Protein AF-A0A5B0PY54-F1 (afdb_monomer_lite)

Organism: NCBI:txid56615

pLDDT: mean 77.66, std 17.36, range [40.0, 95.75]

Structure (mmCIF, N/CA/C/O backbone):
data_AF-A0A5B0PY54-F1
#
_entry.id   AF-A0A5B0PY54-F1
#
loop_
_atom_site.group_PDB
_atom_site.id
_atom_site.type_symbol
_atom_site.label_atom_id
_atom_site.label_alt_id
_atom_site.label_comp_id
_atom_site.label_asym_id
_atom_site.label_entity_id
_atom_site.label_seq_id
_atom_site.pdbx_PDB_ins_code
_atom_site.Cartn_x
_atom_site.Cartn_y
_atom_site.Cartn_z
_atom_site.occupancy
_atom_site.B_iso_or_equiv
_atom_site.auth_seq_id
_atom_site.auth_comp_id
_atom_site.auth_asym_id
_atom_site.auth_atom_id
_atom_site.pdbx_PDB_model_num
ATOM 1 N N . MET A 1 1 ? 23.841 11.022 -42.228 1.00 57.84 1 MET A N 1
ATOM 2 C CA . MET A 1 1 ? 22.827 10.409 -41.359 1.00 57.84 1 MET A CA 1
ATOM 3 C C . MET A 1 1 ? 21.655 9.999 -42.232 1.00 57.84 1 MET A C 1
ATOM 5 O O . MET A 1 1 ? 21.113 10.859 -42.921 1.00 57.84 1 MET A O 1
ATOM 9 N N . SER A 1 2 ? 21.352 8.706 -42.329 1.00 82.06 2 SER A N 1
ATOM 10 C CA . SER A 1 2 ? 20.240 8.196 -43.148 1.00 82.06 2 SER A CA 1
ATOM 11 C C . SER A 1 2 ? 18.885 8.412 -42.449 1.00 82.06 2 SER A C 1
ATOM 13 O O . SER A 1 2 ? 18.832 8.525 -41.227 1.00 82.06 2 SER A O 1
ATOM 15 N N . ARG A 1 3 ? 17.763 8.452 -43.192 1.00 77.25 3 ARG A N 1
ATOM 16 C CA . ARG A 1 3 ? 16.411 8.541 -42.581 1.00 77.25 3 ARG A CA 1
ATOM 17 C C . ARG A 1 3 ? 16.156 7.410 -41.575 1.00 77.25 3 ARG A C 1
ATOM 19 O O . ARG A 1 3 ? 15.509 7.634 -40.561 1.00 77.25 3 ARG A O 1
ATOM 26 N N . LYS A 1 4 ? 16.711 6.220 -41.836 1.00 80.62 4 LYS A N 1
ATOM 27 C CA . LYS A 1 4 ? 16.635 5.059 -40.938 1.00 80.62 4 LYS A CA 1
ATOM 28 C C . LYS A 1 4 ? 17.406 5.287 -39.635 1.00 80.62 4 LYS A C 1
ATOM 30 O O . LYS A 1 4 ? 16.894 4.961 -38.574 1.00 80.62 4 LYS A O 1
ATOM 35 N N . GLU A 1 5 ? 18.592 5.896 -39.699 1.00 77.19 5 GLU A N 1
ATOM 36 C CA . GLU A 1 5 ? 19.358 6.282 -38.501 1.00 77.19 5 GLU A CA 1
ATOM 37 C C . GLU A 1 5 ? 18.627 7.341 -37.666 1.00 77.19 5 GLU A C 1
ATOM 39 O O . GLU A 1 5 ? 18.615 7.246 -36.442 1.00 77.19 5 GLU A O 1
ATOM 44 N N . PHE A 1 6 ? 17.988 8.324 -38.310 1.00 83.12 6 PHE A N 1
ATOM 45 C CA . PHE A 1 6 ? 17.215 9.354 -37.608 1.00 83.12 6 PHE A CA 1
ATOM 46 C C . PHE A 1 6 ? 15.961 8.782 -36.931 1.00 83.12 6 PHE A C 1
ATOM 48 O O . PHE A 1 6 ? 15.711 9.067 -35.763 1.00 83.12 6 PHE A O 1
ATOM 55 N N . SER A 1 7 ? 15.211 7.924 -37.631 1.00 86.56 7 SER A N 1
ATOM 56 C CA . SER A 1 7 ? 14.042 7.240 -37.065 1.00 86.56 7 SER A CA 1
ATOM 57 C C . SER A 1 7 ? 14.420 6.349 -35.881 1.00 86.56 7 SER A C 1
ATOM 59 O O . SER A 1 7 ? 13.775 6.427 -34.842 1.00 86.56 7 SER A O 1
ATOM 61 N N . ALA A 1 8 ? 15.492 5.559 -35.999 1.00 86.31 8 ALA A N 1
ATOM 62 C CA . ALA A 1 8 ? 15.957 4.705 -34.908 1.00 86.31 8 ALA A CA 1
ATOM 63 C C . ALA A 1 8 ? 16.377 5.523 -33.676 1.00 86.31 8 ALA A C 1
ATOM 65 O O . ALA A 1 8 ? 16.082 5.138 -32.546 1.00 86.31 8 ALA A O 1
ATOM 66 N N . TYR A 1 9 ? 17.034 6.667 -33.888 1.00 86.50 9 TYR A N 1
ATOM 67 C CA . TYR A 1 9 ? 17.398 7.577 -32.805 1.00 86.50 9 TYR A CA 1
ATOM 68 C C . TYR A 1 9 ? 16.168 8.137 -32.074 1.00 86.50 9 TYR A C 1
ATOM 70 O O . TYR A 1 9 ? 16.136 8.112 -30.844 1.00 86.50 9 TYR A O 1
ATOM 78 N N . LEU A 1 10 ? 15.144 8.585 -32.811 1.00 88.75 10 LEU A N 1
ATOM 79 C CA . LEU A 1 10 ? 13.895 9.076 -32.218 1.00 88.75 10 LEU A CA 1
ATOM 80 C C . LEU A 1 10 ? 13.194 7.995 -31.392 1.00 88.75 10 LEU A C 1
ATOM 82 O O . LEU A 1 10 ? 12.825 8.258 -30.251 1.00 88.75 10 LEU A O 1
ATOM 86 N N . THR A 1 11 ? 13.075 6.771 -31.913 1.00 89.12 11 THR A N 1
ATOM 87 C CA . THR A 1 11 ? 12.473 5.653 -31.169 1.00 89.12 11 THR A CA 1
ATOM 88 C C . THR A 1 11 ? 13.216 5.386 -29.862 1.00 89.12 11 THR A C 1
ATOM 90 O O . THR A 1 11 ? 12.591 5.265 -28.814 1.00 89.12 11 THR A O 1
ATOM 93 N N . VAL A 1 12 ? 14.553 5.347 -29.892 1.00 88.31 12 VAL A N 1
ATOM 94 C CA . VAL A 1 12 ? 15.359 5.143 -28.677 1.00 88.31 12 VAL A CA 1
ATOM 95 C C . VAL A 1 12 ? 15.151 6.278 -27.671 1.00 88.31 12 VAL A C 1
ATOM 97 O O . VAL A 1 12 ? 15.027 5.999 -26.478 1.00 88.31 12 VAL A O 1
ATOM 100 N N . SER A 1 13 ? 15.083 7.530 -28.133 1.00 82.94 13 SER A N 1
ATOM 101 C CA . SER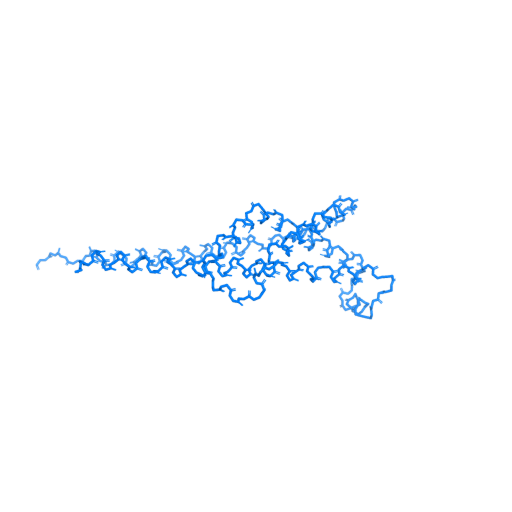 A 1 13 ? 14.817 8.689 -27.271 1.00 82.94 13 SER A CA 1
ATOM 102 C C . SER A 1 13 ? 13.441 8.594 -26.610 1.00 82.94 13 SER A C 1
ATOM 104 O O . SER A 1 13 ? 13.341 8.724 -25.391 1.00 82.94 13 SER A O 1
ATOM 106 N N . HIS A 1 14 ? 12.399 8.276 -27.382 1.00 86.31 14 HIS A N 1
ATOM 107 C CA . HIS A 1 14 ? 11.049 8.092 -26.850 1.00 86.31 14 HIS A CA 1
ATOM 108 C C . HIS A 1 14 ? 10.986 6.953 -25.833 1.00 86.31 14 HIS A C 1
ATOM 110 O O . HIS A 1 14 ? 10.455 7.142 -24.745 1.00 86.31 14 HIS A O 1
ATOM 116 N N . CYS A 1 15 ? 11.603 5.801 -26.115 1.00 87.19 15 CYS A N 1
ATOM 117 C CA . CYS A 1 15 ? 11.652 4.707 -25.145 1.00 87.19 15 CYS A CA 1
ATOM 118 C C . CYS A 1 15 ? 12.339 5.128 -23.837 1.00 87.19 15 CYS A C 1
ATOM 120 O O . CYS A 1 15 ? 11.882 4.756 -22.759 1.00 87.19 15 CYS A O 1
ATOM 122 N N . GLN A 1 16 ? 13.430 5.899 -23.905 1.00 86.12 16 GLN A N 1
ATOM 123 C CA . GLN A 1 16 ? 14.117 6.401 -22.709 1.00 86.12 16 GLN A CA 1
ATOM 124 C C . GLN A 1 16 ? 13.223 7.315 -21.867 1.00 86.12 16 GLN A C 1
ATOM 126 O O . GLN A 1 16 ? 13.204 7.179 -20.642 1.00 86.12 16 GLN A O 1
ATOM 131 N N . GLU A 1 17 ? 12.460 8.200 -22.505 1.00 87.00 17 GLU A N 1
ATOM 132 C CA . GLU A 1 17 ? 11.469 9.049 -21.838 1.00 87.00 17 GLU A CA 1
ATOM 133 C C . GLU A 1 17 ? 10.340 8.223 -21.216 1.00 87.00 17 GLU A C 1
ATOM 135 O O . GLU A 1 17 ? 10.014 8.421 -20.044 1.00 87.00 17 GLU A O 1
ATOM 140 N N . SER A 1 18 ? 9.812 7.229 -21.933 1.00 87.25 18 SER A N 1
ATOM 141 C CA . SER A 1 18 ? 8.799 6.316 -21.394 1.00 87.25 18 SER A CA 1
ATOM 142 C C . SER A 1 18 ? 9.312 5.557 -20.166 1.00 87.25 18 SER A C 1
ATOM 144 O O . SER A 1 18 ? 8.615 5.484 -19.157 1.00 87.25 18 SER A O 1
ATOM 146 N N . TYR A 1 19 ? 10.555 5.059 -20.181 1.00 89.12 19 TYR A N 1
ATOM 147 C CA . TYR A 1 19 ? 11.140 4.406 -19.003 1.00 89.12 19 TYR A CA 1
ATOM 148 C C . TYR A 1 19 ? 11.266 5.353 -17.806 1.00 89.12 19 TYR A C 1
ATOM 150 O O . TYR A 1 19 ? 11.062 4.926 -16.669 1.00 89.12 19 TYR A O 1
ATOM 158 N N . LEU A 1 20 ? 11.585 6.631 -18.043 1.00 89.44 20 LEU A N 1
ATOM 159 C CA . LEU A 1 20 ? 11.633 7.646 -16.989 1.00 89.44 20 LEU A CA 1
ATOM 160 C C . LEU A 1 20 ? 10.257 7.856 -16.347 1.00 89.44 20 LEU A C 1
ATOM 162 O O . LEU A 1 20 ? 10.173 7.952 -15.121 1.00 89.44 20 LEU A O 1
ATOM 166 N N . VAL A 1 21 ? 9.196 7.914 -17.156 1.00 90.00 21 VAL A N 1
ATOM 167 C CA . VAL A 1 21 ? 7.812 8.054 -16.675 1.00 90.00 21 VAL A CA 1
ATOM 168 C C . VAL A 1 21 ? 7.406 6.831 -15.856 1.00 90.00 21 VAL A C 1
ATOM 170 O O . VAL A 1 21 ? 7.083 6.978 -14.678 1.00 90.00 21 VAL A O 1
ATOM 173 N N . VAL A 1 22 ? 7.562 5.627 -16.411 1.00 91.31 22 VAL A N 1
ATOM 174 C CA . VAL A 1 22 ? 7.218 4.368 -15.726 1.00 91.31 22 VAL A CA 1
ATOM 175 C C . VAL A 1 22 ? 7.981 4.221 -14.407 1.00 91.31 22 VAL A C 1
ATOM 177 O O . VAL A 1 22 ? 7.410 3.846 -13.384 1.00 91.31 22 VAL A O 1
ATOM 180 N N . ALA A 1 23 ? 9.274 4.560 -14.381 1.00 90.94 23 ALA A N 1
ATOM 181 C CA . ALA A 1 23 ? 10.074 4.512 -13.160 1.00 90.94 23 ALA A CA 1
ATOM 182 C C . ALA A 1 23 ? 9.557 5.469 -12.069 1.00 90.94 23 ALA A C 1
ATOM 184 O O . ALA A 1 23 ? 9.598 5.122 -10.883 1.00 90.94 23 ALA A O 1
ATOM 185 N N . ARG A 1 24 ? 9.081 6.661 -12.451 1.00 89.25 24 ARG A N 1
ATOM 186 C CA . ARG A 1 24 ? 8.497 7.639 -11.519 1.00 89.25 24 ARG A CA 1
ATOM 187 C C . ARG A 1 24 ? 7.147 7.174 -10.997 1.00 89.25 24 ARG A C 1
ATOM 189 O O . ARG A 1 24 ? 6.934 7.224 -9.790 1.00 89.25 24 ARG A O 1
ATOM 196 N N . GLU A 1 25 ? 6.273 6.692 -11.872 1.00 92.06 25 GLU A N 1
ATOM 197 C CA . GLU A 1 25 ? 4.937 6.218 -11.501 1.00 92.06 25 GLU A CA 1
ATOM 198 C C . GLU A 1 25 ? 5.000 4.996 -10.588 1.00 92.06 25 GLU A C 1
ATOM 200 O O . GLU A 1 25 ? 4.372 4.989 -9.531 1.00 92.06 25 GLU A O 1
ATOM 205 N N . ALA A 1 26 ? 5.855 4.021 -10.910 1.00 91.88 26 ALA A N 1
ATOM 206 C CA . ALA A 1 26 ? 6.106 2.858 -10.063 1.00 91.88 26 ALA A CA 1
ATOM 207 C C . ALA A 1 26 ? 6.511 3.257 -8.635 1.00 91.88 26 ALA A C 1
ATOM 209 O O . ALA A 1 26 ? 6.029 2.704 -7.644 1.00 91.88 26 ALA A O 1
ATOM 210 N N . ARG A 1 27 ? 7.394 4.252 -8.509 1.00 91.50 27 ARG A N 1
ATOM 211 C CA . ARG A 1 27 ? 7.791 4.776 -7.200 1.00 91.50 27 ARG A CA 1
ATOM 212 C C . ARG A 1 27 ? 6.661 5.554 -6.544 1.00 91.50 27 ARG A C 1
ATOM 214 O O . ARG A 1 27 ? 6.417 5.367 -5.358 1.00 91.50 27 ARG A O 1
ATOM 221 N N . GLN A 1 28 ? 5.926 6.371 -7.283 1.00 91.75 28 GLN A N 1
ATOM 222 C CA . GLN A 1 28 ? 4.789 7.091 -6.723 1.00 91.75 28 GLN A CA 1
ATOM 223 C C . GLN A 1 28 ? 3.718 6.136 -6.174 1.00 91.75 28 GLN A C 1
ATOM 225 O O . GLN A 1 28 ? 3.198 6.383 -5.087 1.00 91.75 28 GLN A O 1
ATOM 230 N N . ALA A 1 29 ? 3.462 5.012 -6.848 1.00 93.19 29 ALA A N 1
ATOM 231 C CA . ALA A 1 29 ? 2.558 3.965 -6.377 1.00 93.19 29 ALA A CA 1
ATOM 232 C C . ALA A 1 29 ? 3.030 3.347 -5.048 1.00 93.19 29 ALA A C 1
ATOM 234 O O . ALA A 1 29 ? 2.246 3.193 -4.111 1.00 93.19 29 ALA A O 1
ATOM 235 N N . ILE A 1 30 ? 4.328 3.065 -4.909 1.00 93.50 30 ILE A N 1
ATOM 236 C CA . ILE A 1 30 ? 4.882 2.548 -3.648 1.00 93.50 30 ILE A CA 1
ATOM 237 C C . ILE A 1 30 ? 4.865 3.630 -2.549 1.00 93.50 30 ILE A C 1
ATOM 239 O O . ILE A 1 30 ? 4.533 3.325 -1.403 1.00 93.50 30 ILE A O 1
ATOM 243 N N . LYS A 1 31 ? 5.154 4.902 -2.869 1.00 92.75 31 LYS A N 1
ATOM 244 C CA . LYS A 1 31 ? 5.025 6.026 -1.915 1.00 92.75 31 LYS A CA 1
ATOM 245 C C . LYS A 1 31 ? 3.581 6.156 -1.425 1.00 92.75 31 LYS A C 1
ATOM 247 O O . LYS A 1 31 ? 3.349 6.325 -0.227 1.00 92.75 31 LYS A O 1
ATOM 252 N N . TRP A 1 32 ? 2.616 6.033 -2.336 1.00 94.06 32 TRP A N 1
ATOM 253 C CA . TRP A 1 32 ? 1.195 6.003 -2.007 1.00 94.06 32 TRP A CA 1
ATOM 254 C C . TRP A 1 32 ? 0.867 4.843 -1.064 1.00 94.06 32 TRP A C 1
ATOM 256 O O . TRP A 1 32 ? 0.252 5.080 -0.027 1.00 94.06 32 TRP A O 1
ATOM 266 N N . ALA A 1 33 ? 1.343 3.629 -1.350 1.00 94.62 33 ALA A N 1
ATOM 267 C CA . ALA A 1 33 ? 1.094 2.463 -0.504 1.00 94.62 33 ALA A CA 1
ATOM 268 C C . ALA A 1 33 ? 1.659 2.640 0.919 1.00 94.62 33 ALA A C 1
ATOM 270 O O . ALA A 1 33 ? 0.962 2.370 1.895 1.00 94.62 33 ALA A O 1
ATOM 271 N N . ILE A 1 34 ? 2.876 3.183 1.052 1.00 94.00 34 ILE A N 1
ATOM 272 C CA . ILE A 1 34 ? 3.484 3.514 2.355 1.00 94.00 34 ILE A CA 1
ATOM 273 C C . ILE A 1 34 ? 2.636 4.548 3.114 1.00 94.00 34 ILE A C 1
ATOM 275 O O . ILE A 1 34 ? 2.374 4.401 4.309 1.00 94.00 34 ILE A O 1
ATOM 279 N N . SER A 1 35 ? 2.176 5.598 2.431 1.00 94.06 35 SER A N 1
ATOM 280 C CA . SER A 1 35 ? 1.298 6.608 3.037 1.00 94.06 35 SER A CA 1
ATOM 281 C C . SER A 1 35 ? -0.039 6.006 3.480 1.00 94.06 35 SER A C 1
ATOM 283 O O . SER A 1 35 ? -0.543 6.307 4.567 1.00 94.06 35 SER A O 1
ATOM 285 N N . GLN A 1 36 ? -0.601 5.130 2.652 1.00 94.12 36 GLN A N 1
ATOM 286 C CA . GLN A 1 36 ? -1.875 4.474 2.896 1.00 94.12 36 GLN A CA 1
ATOM 287 C C . GLN A 1 36 ? -1.803 3.523 4.094 1.00 94.12 36 GLN A C 1
ATOM 289 O O . GLN A 1 36 ? -2.711 3.533 4.925 1.00 94.12 36 GLN A O 1
ATOM 294 N N . GLU A 1 37 ? -0.708 2.781 4.252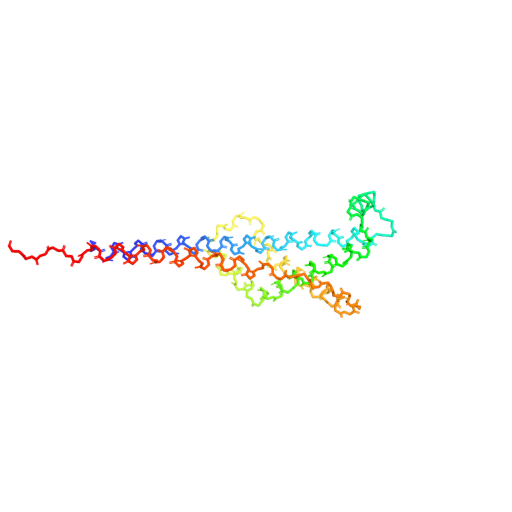 1.00 94.19 37 GLU A N 1
ATOM 295 C CA . GLU A 1 37 ? -0.452 1.962 5.439 1.00 94.19 37 GLU A CA 1
ATOM 296 C C . GLU A 1 37 ? -0.448 2.807 6.719 1.00 94.19 37 GLU A C 1
ATOM 298 O O . GLU A 1 37 ? -1.188 2.506 7.659 1.00 94.19 37 GLU A O 1
ATOM 303 N N . SER A 1 38 ? 0.250 3.946 6.719 1.00 93.00 38 SER A N 1
ATOM 304 C CA . SER A 1 38 ? 0.267 4.845 7.879 1.00 93.00 38 SER A CA 1
ATOM 305 C C . SER A 1 38 ? -1.133 5.356 8.245 1.00 93.00 38 SER A C 1
ATOM 307 O O . SER A 1 38 ? -1.461 5.525 9.425 1.00 93.00 38 SER A O 1
ATOM 309 N N . ARG A 1 39 ? -1.988 5.608 7.246 1.00 93.19 39 ARG A N 1
ATOM 310 C CA . ARG A 1 39 ? -3.389 6.005 7.467 1.00 93.19 39 ARG A CA 1
ATOM 311 C C . ARG A 1 39 ? -4.212 4.857 8.045 1.00 93.19 39 ARG A C 1
ATOM 313 O O . ARG A 1 39 ? -4.994 5.094 8.962 1.00 93.19 39 ARG A O 1
ATOM 320 N N . MET A 1 40 ? -4.013 3.638 7.552 1.00 91.88 40 MET A N 1
ATOM 321 C CA . MET A 1 40 ? -4.685 2.432 8.045 1.00 91.88 40 MET A CA 1
ATOM 322 C C . MET A 1 40 ? -4.340 2.130 9.505 1.00 91.88 40 MET A C 1
ATOM 324 O O . MET A 1 40 ? -5.231 1.773 10.274 1.00 91.88 40 MET A O 1
ATOM 328 N N . VAL A 1 41 ? -3.082 2.325 9.908 1.00 90.69 41 VAL A N 1
ATOM 329 C CA . VAL A 1 41 ? -2.659 2.188 11.312 1.00 90.69 41 VAL A CA 1
ATOM 330 C C . VAL A 1 41 ? -3.361 3.218 12.194 1.00 90.69 41 VAL A C 1
ATOM 332 O O . VAL A 1 41 ? -3.959 2.861 13.203 1.00 90.69 41 VAL A O 1
ATOM 335 N N . LYS A 1 42 ? -3.393 4.490 11.777 1.00 90.31 42 LYS A N 1
ATOM 336 C CA . LYS A 1 42 ? -4.092 5.548 12.531 1.00 90.31 42 LYS A CA 1
ATOM 337 C C . LYS A 1 42 ? -5.592 5.287 12.665 1.00 90.31 42 LYS A C 1
ATOM 339 O O . LYS A 1 42 ? -6.174 5.615 13.697 1.00 90.31 42 LYS A O 1
ATOM 344 N N . LEU A 1 43 ? -6.220 4.740 11.623 1.00 88.75 43 LEU A N 1
ATOM 345 C CA . LEU A 1 43 ? -7.627 4.342 11.667 1.00 88.75 43 LEU A CA 1
ATOM 346 C C . LEU A 1 43 ? -7.844 3.203 12.662 1.00 88.75 43 LEU A C 1
ATOM 348 O O . LEU A 1 43 ? -8.761 3.292 13.469 1.00 88.75 43 LEU A O 1
ATOM 352 N N . LEU A 1 44 ? -6.977 2.189 12.671 1.00 88.38 44 LEU A N 1
ATOM 353 C CA . LEU A 1 44 ? -7.053 1.112 13.658 1.00 88.38 44 LEU A CA 1
ATOM 354 C C . LEU A 1 44 ? -6.923 1.633 15.089 1.00 88.38 44 LEU A C 1
ATOM 356 O O . LEU A 1 44 ? -7.715 1.261 15.950 1.00 88.38 44 LEU A O 1
ATOM 360 N N . ASP A 1 45 ? -5.964 2.528 15.325 1.00 88.56 45 ASP A N 1
ATOM 361 C CA . ASP A 1 45 ? -5.746 3.137 16.639 1.00 88.56 45 ASP A CA 1
ATOM 362 C C . ASP A 1 45 ? -6.971 3.932 17.111 1.00 88.56 45 ASP A C 1
ATOM 364 O O . ASP A 1 45 ? -7.256 3.978 18.306 1.00 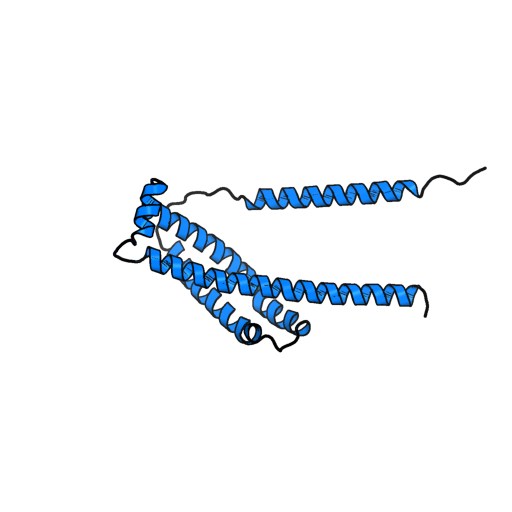88.56 45 ASP A O 1
ATOM 368 N N . LEU A 1 46 ? -7.704 4.574 16.193 1.00 85.25 46 LEU A N 1
ATOM 369 C CA . LEU A 1 46 ? -8.989 5.210 16.501 1.00 85.25 46 LEU A CA 1
ATOM 370 C C . LEU A 1 46 ? -10.037 4.155 16.870 1.00 85.25 46 LEU A C 1
ATOM 372 O O . LEU A 1 46 ? -10.674 4.277 17.917 1.00 85.25 46 LEU A O 1
ATOM 376 N N . LEU A 1 47 ? -10.144 3.095 16.065 1.00 83.56 47 LEU A N 1
ATOM 377 C CA . LEU A 1 47 ? -11.137 2.041 16.255 1.00 83.56 47 LEU A CA 1
ATOM 378 C C . LEU A 1 47 ? -10.962 1.264 17.574 1.00 83.56 47 LEU A C 1
ATOM 380 O O . LEU A 1 47 ? -11.943 0.892 18.219 1.00 83.56 47 LEU A O 1
ATOM 384 N N . GLN A 1 48 ? -9.720 1.069 18.016 1.00 84.31 48 GLN A N 1
ATOM 385 C CA . GLN A 1 48 ? -9.384 0.299 19.219 1.00 84.31 48 GLN A CA 1
ATOM 386 C C . GLN A 1 48 ? -9.451 1.094 20.533 1.00 84.31 48 GLN A C 1
ATOM 388 O O . GLN A 1 48 ? -9.195 0.530 21.600 1.00 84.31 48 GLN A O 1
ATOM 393 N N . ARG A 1 49 ? -9.777 2.392 20.507 1.00 82.00 49 ARG A N 1
ATOM 394 C CA . ARG A 1 49 ? -9.917 3.181 21.741 1.00 82.00 49 ARG A CA 1
ATOM 395 C C . ARG A 1 49 ? -11.095 2.690 22.584 1.00 82.00 49 ARG A C 1
ATOM 397 O O . ARG A 1 49 ? -12.198 2.521 22.080 1.00 82.00 49 ARG A O 1
ATOM 404 N N . GLU A 1 50 ? -10.870 2.550 23.895 1.00 71.69 50 GLU A N 1
ATOM 405 C CA . GLU A 1 50 ? -11.915 2.173 24.865 1.00 71.69 50 GLU A CA 1
ATOM 406 C C . GLU A 1 50 ? -13.067 3.185 24.922 1.00 71.69 50 GLU A C 1
ATOM 408 O O . GLU A 1 50 ? -14.211 2.808 25.161 1.00 71.69 50 GLU A O 1
ATOM 413 N N . ASN A 1 51 ? -12.768 4.468 24.693 1.00 75.81 51 ASN A N 1
ATOM 414 C CA . ASN A 1 51 ? -13.765 5.528 24.643 1.00 75.81 51 ASN A CA 1
ATOM 415 C C . ASN A 1 51 ? -13.903 6.022 23.201 1.00 75.81 51 ASN A C 1
ATOM 417 O O . ASN A 1 51 ? -12.920 6.557 22.671 1.00 75.81 51 ASN A O 1
ATOM 421 N N . PRO A 1 52 ? -15.087 5.875 22.575 1.00 68.81 52 PRO A N 1
ATOM 422 C CA . PRO A 1 52 ? -15.310 6.401 21.244 1.00 68.81 52 PRO A CA 1
ATOM 423 C C . PRO A 1 52 ? -15.141 7.917 21.266 1.00 68.81 52 PRO A C 1
ATOM 425 O O . PRO A 1 52 ? -15.595 8.611 22.178 1.00 68.81 52 PRO A O 1
ATOM 428 N N . THR A 1 53 ? -14.459 8.428 20.253 1.00 74.00 53 THR A N 1
ATOM 429 C CA . THR A 1 53 ? -14.337 9.872 20.052 1.00 74.00 53 THR A CA 1
ATOM 430 C C . THR A 1 53 ? -15.694 10.476 19.690 1.00 74.00 53 THR A C 1
ATOM 432 O O . THR A 1 53 ? -16.561 9.799 19.126 1.00 74.00 53 THR A O 1
ATOM 435 N N . ASP A 1 54 ? -15.869 11.773 19.959 1.00 77.31 54 ASP A N 1
ATOM 436 C CA . ASP A 1 54 ? -17.066 12.519 19.539 1.00 77.31 54 ASP A CA 1
ATOM 437 C C . ASP A 1 54 ? -17.326 12.338 18.034 1.00 77.31 54 ASP A C 1
ATOM 439 O O . ASP A 1 54 ? -18.464 12.150 17.617 1.00 77.31 54 ASP A O 1
ATOM 443 N N . PHE A 1 55 ? -16.252 12.268 17.238 1.00 78.50 55 PHE A N 1
ATOM 444 C CA . PHE A 1 55 ? -16.302 12.005 15.802 1.00 78.50 55 PHE A CA 1
ATOM 445 C C . PHE A 1 55 ? -16.914 10.640 15.448 1.00 78.50 55 PHE A C 1
ATOM 447 O O . PHE A 1 55 ? -17.758 10.561 14.561 1.00 78.50 55 PHE A O 1
ATOM 454 N N . GLU A 1 56 ? -16.517 9.557 16.122 1.00 75.50 56 GLU A N 1
ATOM 455 C CA . GLU A 1 56 ? -17.052 8.212 15.852 1.00 75.50 56 GLU A CA 1
ATOM 456 C C . GLU A 1 56 ? -18.525 8.108 16.238 1.00 75.50 56 GLU A C 1
ATOM 458 O O . GLU A 1 56 ? -19.314 7.487 15.523 1.00 75.50 56 GLU A O 1
ATOM 463 N N . SER A 1 57 ? -18.898 8.755 17.342 1.00 79.88 57 SER A N 1
ATOM 464 C CA . SER A 1 57 ? -20.284 8.826 17.804 1.00 79.88 57 SER A CA 1
ATOM 465 C C . SER A 1 57 ? -21.149 9.639 16.837 1.00 79.88 57 SER A C 1
ATOM 467 O O . SER A 1 57 ? -22.245 9.207 16.478 1.00 79.88 57 SER A O 1
ATOM 469 N N . GLU A 1 58 ? -20.642 10.778 16.358 1.00 83.31 58 GLU A N 1
ATOM 470 C CA . GLU A 1 58 ? -21.301 11.617 15.354 1.00 83.31 58 GLU A CA 1
ATOM 471 C C . GLU A 1 58 ? -21.439 10.891 14.010 1.00 83.31 58 GLU A C 1
ATOM 473 O O . GLU A 1 58 ? -22.503 10.937 13.393 1.00 83.31 58 GLU A O 1
ATOM 478 N N . LEU A 1 59 ? -20.407 10.163 13.574 1.00 83.94 59 LEU A N 1
ATOM 479 C CA . LEU A 1 59 ? -20.431 9.383 12.337 1.00 83.94 59 LEU A CA 1
ATOM 480 C C . LEU A 1 59 ? -21.462 8.248 12.407 1.00 83.94 59 LEU A C 1
ATOM 482 O O . LEU A 1 59 ? -22.279 8.108 11.493 1.00 83.94 59 LEU A O 1
ATOM 486 N N . CYS A 1 60 ? -21.468 7.488 13.508 1.00 85.81 60 CYS A N 1
ATOM 487 C CA . CYS A 1 60 ? -22.465 6.446 13.762 1.00 85.81 60 CYS A CA 1
ATOM 488 C C . CYS A 1 60 ? -23.886 7.024 13.771 1.00 85.81 60 CYS A C 1
ATOM 490 O O . CYS A 1 60 ? -24.781 6.473 13.132 1.00 85.81 60 CYS A O 1
ATOM 492 N N . ALA A 1 61 ? -24.092 8.162 14.443 1.00 85.81 61 ALA A N 1
ATOM 493 C CA . ALA A 1 61 ? -25.390 8.830 14.502 1.00 85.81 61 ALA A CA 1
ATOM 494 C C . ALA A 1 61 ? -25.842 9.343 13.125 1.00 85.81 61 ALA A C 1
ATOM 496 O O . ALA A 1 61 ? -26.994 9.151 12.738 1.00 85.81 61 ALA A O 1
ATOM 497 N N . LYS A 1 62 ? -24.929 9.947 12.357 1.00 90.56 62 LYS A N 1
ATOM 498 C CA . LYS A 1 62 ? -25.199 10.495 11.023 1.00 90.56 62 LYS A CA 1
ATOM 499 C C . LYS A 1 62 ? -25.585 9.414 10.016 1.00 90.56 62 LYS A C 1
ATOM 501 O O . LYS A 1 62 ? -26.489 9.629 9.213 1.00 90.56 62 LYS A O 1
ATOM 506 N N . HIS A 1 63 ? -24.907 8.270 10.053 1.00 87.44 63 HIS A N 1
ATOM 507 C CA . HIS A 1 63 ? -25.128 7.169 9.111 1.00 87.44 63 HIS A CA 1
ATOM 508 C C . HIS A 1 63 ? -26.022 6.054 9.669 1.00 87.44 63 HIS A C 1
ATOM 510 O O . HIS A 1 63 ? -26.249 5.061 8.983 1.00 87.44 63 HIS A O 1
ATOM 516 N N . SER A 1 64 ? -26.561 6.223 10.883 1.00 88.06 64 SER A N 1
ATOM 517 C CA . SER A 1 64 ? -27.391 5.224 11.572 1.00 88.06 64 SER A CA 1
ATOM 518 C C . SER A 1 64 ? -26.737 3.835 11.629 1.00 88.06 64 SER A C 1
ATOM 520 O O . SER A 1 64 ? -27.409 2.816 11.476 1.00 88.06 64 SER A O 1
ATOM 522 N N . CYS A 1 65 ? -25.419 3.788 11.830 1.00 85.19 65 CYS A N 1
ATOM 523 C CA . CYS A 1 65 ? -24.646 2.550 11.874 1.00 85.19 65 CYS A CA 1
ATOM 524 C C . CYS A 1 65 ? -24.070 2.297 13.271 1.00 85.19 65 CYS A C 1
ATOM 526 O O . CYS A 1 65 ? -23.941 3.205 14.091 1.00 85.19 65 CYS A O 1
ATOM 528 N N . SER A 1 66 ? -23.761 1.034 13.567 1.00 86.31 66 SER A N 1
ATOM 529 C CA . SER A 1 66 ? -23.129 0.651 14.829 1.00 86.31 66 SER A CA 1
ATOM 530 C C . SER A 1 66 ? -21.606 0.665 14.705 1.00 86.31 66 SER A C 1
ATOM 532 O O . SER A 1 66 ? -21.054 0.583 13.608 1.00 86.31 66 SER A O 1
ATOM 534 N N . ARG A 1 67 ? -20.909 0.677 15.847 1.00 83.50 67 ARG A N 1
ATOM 535 C CA . ARG A 1 67 ? -19.449 0.514 15.886 1.00 83.50 67 ARG A CA 1
ATOM 536 C C . ARG A 1 67 ? -18.984 -0.758 15.169 1.00 83.50 67 ARG A C 1
ATOM 538 O O . ARG A 1 67 ? -18.039 -0.696 14.398 1.00 83.50 67 ARG A O 1
ATOM 545 N N . LEU A 1 68 ? -19.722 -1.857 15.320 1.00 85.00 68 LEU A N 1
ATOM 546 C CA . LEU A 1 68 ? -19.430 -3.122 14.637 1.00 85.00 68 LEU A CA 1
ATOM 547 C C . LEU A 1 68 ? -19.437 -2.988 13.105 1.00 85.00 68 LEU A C 1
ATOM 549 O O . LEU A 1 68 ? -18.688 -3.681 12.424 1.00 85.00 68 LEU A O 1
ATOM 553 N N . VAL A 1 69 ? -20.265 -2.093 12.548 1.00 86.62 69 VAL A N 1
ATOM 554 C CA . VAL A 1 69 ? -20.259 -1.806 11.105 1.00 86.62 69 VAL A CA 1
ATOM 555 C C . VAL A 1 69 ? -18.973 -1.081 10.707 1.00 86.62 69 VAL A C 1
ATOM 557 O O . VAL A 1 69 ? -18.394 -1.413 9.678 1.00 86.62 69 VAL A O 1
ATOM 560 N N . LEU A 1 70 ? -18.495 -0.131 11.517 1.00 86.25 70 LEU A N 1
ATOM 561 C CA . LEU A 1 70 ? -17.218 0.549 11.266 1.00 86.25 70 LEU A CA 1
ATOM 562 C C . LEU A 1 70 ? -16.033 -0.421 11.338 1.00 86.25 70 LEU A C 1
ATOM 564 O O . LEU A 1 70 ? -15.162 -0.364 10.471 1.00 86.25 70 LEU A O 1
ATOM 568 N N . ASP A 1 71 ? -16.038 -1.328 12.316 1.00 86.56 71 ASP A N 1
ATOM 569 C CA . ASP A 1 71 ? -15.014 -2.369 12.450 1.00 86.56 71 ASP A CA 1
ATOM 570 C C . ASP A 1 71 ? -15.025 -3.295 11.220 1.00 86.56 71 ASP A C 1
ATOM 572 O O . ASP A 1 71 ? -13.988 -3.526 10.608 1.00 86.56 71 ASP A O 1
ATOM 576 N N . SER A 1 72 ? -16.207 -3.722 10.758 1.00 88.31 72 SER A N 1
ATOM 577 C CA . SER A 1 72 ? -16.344 -4.546 9.547 1.00 88.31 72 SER A CA 1
ATOM 578 C C . SER A 1 72 ? -15.873 -3.831 8.270 1.00 88.31 72 SER A C 1
ATOM 580 O O . SER A 1 72 ? -15.196 -4.435 7.434 1.00 88.31 72 SER A O 1
ATOM 582 N N . ILE A 1 73 ? -16.186 -2.538 8.114 1.00 89.44 73 ILE A N 1
ATOM 583 C CA . ILE A 1 73 ? -15.695 -1.725 6.989 1.00 89.44 73 ILE A CA 1
ATOM 584 C C . ILE A 1 73 ? -14.168 -1.653 7.018 1.00 89.44 73 ILE A C 1
ATOM 586 O O . ILE A 1 73 ? -13.523 -1.829 5.980 1.00 89.44 73 ILE A O 1
ATOM 590 N N . TYR A 1 74 ? -13.590 -1.416 8.196 1.00 91.00 74 TYR A N 1
ATOM 591 C CA . TYR A 1 74 ? -12.145 -1.397 8.363 1.00 91.00 74 TYR A CA 1
ATOM 592 C C . TYR A 1 74 ? -11.520 -2.749 8.024 1.00 91.00 74 TYR A C 1
ATOM 594 O O . TYR A 1 74 ? -10.571 -2.787 7.245 1.00 91.00 74 TYR A O 1
ATOM 602 N N . ASP A 1 75 ? -12.069 -3.849 8.537 1.00 91.00 75 ASP A N 1
ATOM 603 C CA . ASP A 1 75 ? -11.562 -5.198 8.282 1.00 91.00 75 ASP A CA 1
ATOM 604 C C . ASP A 1 75 ? -11.566 -5.521 6.786 1.00 91.00 75 ASP A C 1
ATOM 606 O O . ASP A 1 75 ? -10.595 -6.067 6.258 1.00 91.00 75 ASP A O 1
ATOM 610 N N . ASN A 1 76 ? -12.632 -5.147 6.076 1.00 90.88 76 ASN A N 1
ATOM 611 C CA . ASN A 1 76 ? -12.718 -5.309 4.626 1.00 90.88 76 ASN A CA 1
ATOM 612 C C . ASN A 1 76 ? -11.676 -4.454 3.895 1.00 90.88 76 ASN A C 1
ATOM 614 O O . ASN A 1 76 ? -10.972 -4.958 3.014 1.00 90.88 76 ASN A O 1
ATOM 618 N N . LEU A 1 77 ? -11.525 -3.185 4.279 1.00 92.25 77 LEU A N 1
ATOM 619 C CA . LEU A 1 77 ? -10.519 -2.296 3.702 1.00 92.25 77 LEU A CA 1
ATOM 620 C C . LEU A 1 77 ? -9.096 -2.818 3.953 1.00 92.25 77 LEU A C 1
ATOM 622 O O . LEU A 1 77 ? -8.263 -2.822 3.044 1.00 92.25 77 LEU A O 1
ATOM 626 N N . ALA A 1 78 ? -8.825 -3.300 5.163 1.00 92.44 78 ALA A N 1
ATOM 627 C CA . ALA A 1 78 ? -7.555 -3.888 5.554 1.00 92.44 78 ALA A CA 1
ATOM 628 C C . ALA A 1 78 ? -7.262 -5.167 4.768 1.00 92.44 78 ALA A C 1
ATOM 630 O O . ALA A 1 78 ? -6.162 -5.307 4.233 1.00 92.44 78 ALA A O 1
ATOM 631 N N . LYS A 1 79 ? -8.249 -6.058 4.610 1.00 91.81 79 LYS A N 1
ATOM 632 C CA . LYS A 1 79 ? -8.125 -7.268 3.782 1.00 91.81 79 LYS A CA 1
ATOM 633 C C . LYS A 1 79 ? -7.788 -6.925 2.329 1.00 91.81 79 LYS A C 1
ATOM 635 O O . LYS A 1 79 ? -6.859 -7.523 1.784 1.00 91.81 79 LYS A O 1
ATOM 640 N N . LYS A 1 80 ? -8.493 -5.962 1.718 1.00 91.69 80 LYS A N 1
ATOM 641 C CA . LYS A 1 80 ? -8.229 -5.517 0.335 1.00 91.69 80 LYS A CA 1
ATOM 642 C C . LYS A 1 80 ? -6.797 -4.994 0.181 1.00 91.69 80 LYS A C 1
ATOM 644 O O . LYS A 1 80 ? -6.045 -5.516 -0.637 1.00 91.69 80 LYS A O 1
ATOM 649 N N . ASN A 1 81 ? -6.380 -4.055 1.034 1.00 92.81 81 ASN A N 1
ATOM 650 C CA . ASN A 1 81 ? -5.019 -3.505 0.991 1.00 92.81 81 ASN A CA 1
ATOM 651 C C . ASN A 1 81 ? -3.951 -4.581 1.230 1.00 92.81 81 ASN A C 1
ATOM 653 O O . ASN A 1 81 ? -2.952 -4.624 0.516 1.00 92.81 81 ASN A O 1
ATOM 657 N N . CYS A 1 82 ? -4.173 -5.495 2.181 1.00 92.12 82 CYS A N 1
ATOM 658 C CA . CYS A 1 82 ? -3.227 -6.573 2.449 1.00 92.12 82 CYS A CA 1
ATOM 659 C C . CYS A 1 82 ? -3.019 -7.475 1.227 1.00 92.12 82 CYS A C 1
ATOM 661 O O . CYS A 1 82 ? -1.882 -7.829 0.918 1.00 92.12 82 CYS A O 1
ATOM 663 N N . ARG A 1 83 ? -4.090 -7.828 0.506 1.00 91.31 83 ARG A N 1
ATOM 664 C CA . ARG A 1 83 ? -3.988 -8.622 -0.729 1.00 91.31 83 ARG A CA 1
ATOM 665 C C . ARG A 1 83 ? -3.151 -7.908 -1.787 1.00 91.31 83 ARG A C 1
ATOM 667 O O . ARG A 1 83 ? -2.214 -8.510 -2.308 1.00 91.31 83 ARG A O 1
ATOM 674 N N . VAL A 1 84 ? -3.446 -6.633 -2.044 1.00 91.62 84 VAL A N 1
ATOM 675 C CA . VAL A 1 84 ? -2.722 -5.817 -3.031 1.00 91.62 84 VAL A CA 1
ATOM 676 C C . VAL A 1 84 ? -1.238 -5.723 -2.674 1.00 91.62 84 VAL A C 1
ATOM 678 O O . VAL A 1 84 ? -0.379 -6.055 -3.491 1.00 91.62 84 VAL A O 1
ATOM 681 N N . TRP A 1 85 ? -0.906 -5.346 -1.437 1.00 94.06 85 TRP A N 1
ATOM 682 C CA . TRP A 1 85 ? 0.492 -5.169 -1.035 1.00 94.06 85 TRP A CA 1
ATOM 683 C C . TRP A 1 85 ? 1.271 -6.486 -1.010 1.00 94.06 85 TRP A C 1
ATOM 685 O O . TRP A 1 85 ? 2.433 -6.514 -1.417 1.00 94.06 85 TRP A O 1
ATOM 695 N N . MET A 1 86 ? 0.646 -7.597 -0.603 1.00 91.06 86 MET A N 1
ATOM 696 C CA . MET A 1 86 ? 1.275 -8.919 -0.696 1.00 91.06 86 MET A CA 1
ATOM 697 C C . MET A 1 86 ? 1.530 -9.343 -2.147 1.00 91.06 86 MET A C 1
ATOM 699 O O . MET A 1 86 ? 2.590 -9.910 -2.416 1.00 91.06 86 MET A O 1
ATOM 703 N N . ALA A 1 87 ? 0.611 -9.050 -3.075 1.00 90.94 87 ALA A N 1
ATOM 704 C CA . ALA A 1 87 ? 0.805 -9.330 -4.498 1.00 90.94 87 ALA A CA 1
ATOM 705 C C . ALA A 1 87 ? 1.998 -8.539 -5.061 1.00 90.94 87 ALA A C 1
ATOM 707 O O . ALA A 1 87 ? 2.898 -9.116 -5.680 1.00 90.94 87 ALA A O 1
ATOM 708 N N . TRP A 1 88 ? 2.063 -7.240 -4.759 1.00 92.25 88 TRP A N 1
ATOM 709 C CA . TRP A 1 88 ? 3.150 -6.355 -5.193 1.00 92.25 88 TRP A CA 1
ATOM 710 C C . TRP A 1 88 ? 4.513 -6.744 -4.608 1.00 92.25 88 TRP A C 1
ATOM 712 O O . TRP A 1 88 ? 5.549 -6.593 -5.262 1.00 92.25 88 TRP A O 1
ATOM 722 N N . ASN A 1 89 ? 4.533 -7.299 -3.393 1.00 93.44 89 ASN A N 1
ATOM 723 C CA . ASN A 1 89 ? 5.769 -7.631 -2.690 1.00 93.44 89 ASN A CA 1
ATOM 724 C C . ASN A 1 89 ? 6.691 -8.600 -3.451 1.00 93.44 89 ASN A C 1
ATOM 726 O O . ASN A 1 89 ? 7.901 -8.582 -3.235 1.00 93.44 89 ASN A O 1
ATOM 730 N N . SER A 1 90 ? 6.143 -9.429 -4.343 1.00 88.06 90 SER A N 1
ATOM 731 C CA . SER A 1 90 ? 6.918 -10.360 -5.176 1.00 88.06 90 SER A CA 1
ATOM 732 C C . SER A 1 90 ? 7.996 -9.666 -6.022 1.00 88.06 90 SER A C 1
ATOM 734 O O . SER A 1 90 ? 9.082 -10.219 -6.186 1.00 88.06 90 SER A O 1
ATOM 736 N N . HIS A 1 91 ? 7.733 -8.438 -6.486 1.00 89.31 91 HIS A N 1
ATOM 737 C CA . HIS A 1 91 ? 8.605 -7.711 -7.416 1.00 89.31 91 HIS A CA 1
ATOM 738 C C . HIS A 1 91 ? 8.968 -6.287 -6.967 1.00 89.31 91 HIS A C 1
ATOM 740 O O . HIS A 1 91 ? 9.828 -5.654 -7.583 1.00 89.31 91 HIS A O 1
ATOM 746 N N . CYS A 1 92 ? 8.387 -5.770 -5.878 1.00 92.25 92 CYS A N 1
ATOM 747 C CA . CYS A 1 92 ? 8.615 -4.389 -5.428 1.00 92.25 92 CYS A CA 1
ATOM 748 C C . CYS A 1 92 ? 10.097 -4.029 -5.226 1.00 92.25 92 CYS A C 1
ATOM 750 O O . CYS A 1 92 ? 10.523 -2.954 -5.644 1.00 92.25 92 CYS A O 1
ATOM 752 N N . HIS A 1 93 ? 10.920 -4.910 -4.648 1.00 91.50 93 HIS A N 1
ATOM 753 C CA . HIS A 1 93 ? 12.352 -4.619 -4.479 1.00 91.50 93 HIS A CA 1
ATOM 754 C C . HIS A 1 93 ? 13.108 -4.550 -5.809 1.00 91.50 93 HIS A C 1
ATOM 756 O O . HIS A 1 93 ? 14.002 -3.718 -5.976 1.00 91.50 93 HIS A O 1
ATOM 762 N N . GLU A 1 94 ? 12.768 -5.419 -6.760 1.00 92.56 94 GLU A N 1
ATOM 763 C CA . GLU A 1 94 ? 13.366 -5.406 -8.097 1.00 92.56 94 GLU A CA 1
ATOM 764 C C . GLU A 1 94 ? 12.977 -4.125 -8.833 1.00 92.56 94 GLU A C 1
ATOM 766 O O . GLU A 1 94 ? 13.848 -3.436 -9.369 1.00 92.56 94 GLU A O 1
ATOM 771 N N . LEU A 1 95 ? 11.697 -3.751 -8.754 1.00 92.00 95 LEU A N 1
ATOM 772 C CA . LEU A 1 95 ? 11.147 -2.525 -9.323 1.00 92.00 95 LEU A CA 1
ATOM 773 C C . LEU A 1 95 ? 11.812 -1.271 -8.737 1.00 92.00 95 LEU A C 1
ATOM 775 O O . LEU A 1 95 ? 12.228 -0.381 -9.486 1.00 92.00 95 LEU A O 1
ATOM 779 N N . LEU A 1 96 ? 11.992 -1.205 -7.413 1.00 90.94 96 LEU A N 1
ATOM 780 C CA . LEU A 1 96 ? 12.688 -0.100 -6.745 1.00 90.94 96 LEU A CA 1
ATOM 781 C C . LEU A 1 96 ? 14.153 -0.003 -7.189 1.00 90.94 96 LEU A C 1
ATOM 783 O O . LEU A 1 96 ? 14.632 1.086 -7.516 1.00 90.94 96 LEU A O 1
ATOM 787 N N . ARG A 1 97 ? 14.875 -1.122 -7.274 1.00 90.38 97 ARG A N 1
ATOM 788 C CA . ARG A 1 97 ? 16.279 -1.119 -7.722 1.00 90.38 97 ARG A CA 1
ATOM 789 C C . ARG A 1 97 ? 16.420 -0.753 -9.195 1.00 90.38 97 ARG A C 1
ATOM 791 O O . ARG A 1 97 ? 17.334 -0.007 -9.549 1.00 90.38 97 ARG A O 1
ATOM 798 N N . TRP A 1 98 ? 15.530 -1.263 -10.044 1.00 91.75 98 TRP A N 1
ATOM 799 C CA . TRP A 1 98 ? 15.509 -0.971 -11.475 1.00 91.75 98 TRP A CA 1
ATOM 800 C C . TRP A 1 98 ? 15.230 0.513 -11.738 1.00 91.75 98 TRP A C 1
ATOM 802 O O . TRP A 1 98 ? 16.037 1.181 -12.389 1.00 91.75 98 TRP A O 1
ATOM 812 N N . SER A 1 99 ? 14.158 1.048 -11.150 1.00 91.12 99 SER A N 1
ATOM 813 C CA . SER A 1 99 ? 13.717 2.440 -11.334 1.00 91.12 99 SER A CA 1
ATOM 814 C C . SER A 1 99 ? 14.745 3.467 -10.848 1.00 91.12 99 SER A C 1
ATOM 816 O O . SER A 1 99 ? 14.808 4.577 -11.371 1.00 91.12 99 SER A O 1
ATOM 818 N N . LYS A 1 100 ? 15.619 3.095 -9.901 1.00 88.00 100 LYS A N 1
ATOM 819 C CA . LYS A 1 100 ? 16.672 3.973 -9.362 1.00 88.00 100 LYS A CA 1
ATOM 820 C C . LYS A 1 100 ? 17.616 4.520 -10.440 1.00 88.00 100 LYS A C 1
ATOM 822 O O . LYS A 1 100 ? 18.170 5.600 -10.276 1.00 88.00 100 LYS A O 1
ATOM 827 N N . LYS A 1 101 ? 17.810 3.778 -11.536 1.00 87.00 101 LYS A N 1
ATOM 828 C CA . LYS A 1 101 ? 18.698 4.156 -12.652 1.00 87.00 101 LYS A CA 1
ATOM 829 C C . LYS A 1 101 ? 18.177 5.349 -13.457 1.00 87.00 101 LYS A C 1
ATOM 831 O O . LYS A 1 101 ? 18.949 5.971 -14.176 1.00 87.00 101 LYS A O 1
ATOM 836 N N . TYR A 1 102 ? 16.885 5.639 -13.332 1.00 84.19 102 TYR A N 1
ATOM 837 C CA . TYR A 1 102 ? 16.171 6.663 -14.086 1.00 84.19 102 TYR A CA 1
ATOM 838 C C . TYR A 1 102 ? 15.905 7.923 -13.248 1.00 84.19 102 TYR A C 1
ATOM 840 O O . TYR A 1 102 ? 15.324 8.887 -13.734 1.00 84.19 102 TYR A O 1
ATOM 848 N N . LEU A 1 103 ? 16.328 7.949 -11.981 1.00 75.56 103 LEU A N 1
ATOM 849 C CA . LEU A 1 103 ? 16.102 9.081 -11.090 1.00 75.56 103 LEU A CA 1
ATOM 850 C C . LEU A 1 103 ? 17.396 9.802 -10.728 1.00 75.56 103 LEU A C 1
ATOM 852 O O . LEU A 1 103 ? 18.437 9.188 -10.491 1.00 75.56 103 LEU A O 1
ATOM 856 N N . ASN A 1 104 ? 17.295 11.123 -10.601 1.00 69.44 104 ASN A N 1
ATOM 857 C CA . ASN A 1 104 ? 18.339 11.931 -9.988 1.00 69.44 104 ASN A CA 1
ATOM 858 C C . ASN A 1 104 ? 18.322 11.651 -8.477 1.00 69.44 104 ASN A C 1
ATOM 860 O O . ASN A 1 104 ? 17.331 11.930 -7.809 1.00 69.44 104 ASN A O 1
ATOM 864 N N . MET A 1 105 ? 19.407 11.083 -7.940 1.00 58.72 105 MET A N 1
ATOM 865 C CA . MET A 1 105 ? 19.527 10.592 -6.551 1.00 58.72 105 MET A CA 1
ATOM 866 C C . MET A 1 105 ? 19.462 11.673 -5.446 1.00 58.72 105 MET A C 1
ATOM 868 O O . MET A 1 105 ? 19.883 11.426 -4.315 1.00 58.72 105 MET A O 1
ATOM 872 N N . GLU A 1 106 ? 18.970 12.872 -5.747 1.00 58.94 106 GLU A N 1
ATOM 873 C CA . GLU A 1 106 ? 18.908 13.986 -4.800 1.00 58.94 106 GLU A CA 1
ATOM 874 C C . GLU A 1 106 ? 17.627 14.005 -3.955 1.00 58.94 106 GLU A C 1
ATOM 876 O O . GLU A 1 106 ? 17.607 14.713 -2.951 1.00 58.94 106 GLU A O 1
ATOM 881 N N . ASP A 1 107 ? 16.605 13.200 -4.280 1.00 65.56 107 ASP A N 1
ATOM 882 C CA . ASP A 1 107 ? 15.384 13.102 -3.469 1.00 65.56 107 ASP A CA 1
ATOM 883 C C . ASP A 1 107 ? 15.664 12.364 -2.136 1.00 65.56 107 ASP A C 1
ATOM 885 O O . ASP A 1 107 ? 15.998 11.170 -2.137 1.00 65.56 107 ASP A O 1
ATOM 889 N N . PRO A 1 108 ? 15.565 13.041 -0.973 1.00 62.53 108 PRO A N 1
ATOM 890 C CA . PRO A 1 108 ? 15.745 12.415 0.332 1.00 62.53 108 PRO A CA 1
ATOM 891 C C . PRO A 1 108 ? 14.728 11.304 0.620 1.00 62.53 108 PRO A C 1
ATOM 893 O O . PRO A 1 108 ? 15.101 10.350 1.308 1.00 62.53 108 PRO A O 1
ATOM 896 N N . ASP A 1 109 ? 13.504 11.392 0.081 1.00 64.19 109 ASP A N 1
ATOM 897 C CA . ASP A 1 109 ? 12.434 10.408 0.321 1.00 64.19 109 ASP A CA 1
ATOM 898 C C . ASP A 1 109 ? 12.749 9.043 -0.306 1.00 64.19 109 ASP A C 1
ATOM 900 O O . ASP A 1 109 ? 12.340 7.997 0.200 1.00 64.19 109 ASP A O 1
ATOM 904 N N . ASP A 1 110 ? 13.551 9.020 -1.370 1.00 66.88 110 ASP A N 1
ATOM 905 C CA . ASP A 1 110 ? 13.855 7.797 -2.113 1.00 66.88 110 ASP A CA 1
ATOM 906 C C . ASP A 1 110 ? 14.927 6.920 -1.448 1.00 66.88 110 ASP A C 1
ATOM 908 O O . ASP A 1 110 ? 15.104 5.757 -1.831 1.00 66.88 110 ASP A O 1
ATOM 912 N N . ARG A 1 111 ? 15.655 7.442 -0.449 1.00 67.69 111 ARG A N 1
ATOM 913 C CA . ARG A 1 111 ? 16.757 6.710 0.202 1.00 67.69 111 ARG A CA 1
ATOM 914 C C . ARG A 1 111 ? 16.291 5.572 1.105 1.00 67.69 111 ARG A C 1
ATOM 916 O O . ARG A 1 111 ? 17.006 4.579 1.210 1.00 67.69 111 ARG A O 1
ATOM 923 N N . ASN A 1 112 ? 15.108 5.692 1.704 1.00 82.81 112 ASN A N 1
ATOM 924 C CA . ASN A 1 112 ? 14.622 4.745 2.717 1.00 82.81 112 ASN A CA 1
ATOM 925 C C . ASN A 1 112 ? 13.427 3.908 2.248 1.00 82.81 112 ASN A C 1
ATOM 927 O O . ASN A 1 112 ? 12.858 3.144 3.019 1.00 82.81 112 ASN A O 1
ATOM 931 N N . MET A 1 113 ? 13.067 4.014 0.973 1.00 88.69 113 MET A N 1
ATOM 932 C CA . MET A 1 113 ? 11.834 3.453 0.439 1.00 88.69 113 MET A CA 1
ATOM 933 C C . MET A 1 113 ? 11.770 1.919 0.494 1.00 88.69 113 MET A C 1
ATOM 935 O O . MET A 1 113 ? 10.712 1.372 0.784 1.00 88.69 113 MET A O 1
ATOM 939 N N . GLU A 1 114 ? 12.900 1.225 0.292 1.00 90.44 114 GLU A N 1
ATOM 940 C CA . GLU A 1 114 ? 12.978 -0.236 0.475 1.00 90.44 114 GLU A CA 1
ATOM 941 C C . GLU A 1 114 ? 12.670 -0.629 1.932 1.00 90.44 114 GLU A C 1
ATOM 943 O O . GLU A 1 114 ? 11.871 -1.527 2.166 1.00 90.44 114 GLU A O 1
ATOM 948 N N . GLN A 1 115 ? 13.225 0.096 2.909 1.00 91.12 115 GLN A N 1
ATOM 949 C CA . GLN A 1 115 ? 12.997 -0.172 4.336 1.00 91.12 115 GLN A CA 1
ATOM 950 C C . GLN A 1 115 ? 11.561 0.156 4.758 1.00 91.12 115 GLN A C 1
ATOM 952 O O . GLN A 1 115 ? 10.957 -0.572 5.544 1.00 91.12 115 GLN A O 1
ATOM 957 N N . SER A 1 116 ? 10.999 1.251 4.241 1.00 93.38 116 SER A N 1
ATOM 958 C CA . SER A 1 116 ? 9.595 1.593 4.469 1.00 93.38 116 SER A CA 1
ATOM 959 C C . SER A 1 116 ? 8.666 0.530 3.888 1.00 93.38 116 SER A C 1
ATOM 961 O O . SER A 1 116 ? 7.692 0.165 4.539 1.00 93.38 116 SER A O 1
ATOM 963 N N . TRP A 1 117 ? 8.981 -0.009 2.708 1.00 95.31 117 TRP A N 1
ATOM 964 C CA . TRP A 1 117 ? 8.222 -1.111 2.121 1.00 95.31 117 TRP A CA 1
ATOM 965 C C . TRP A 1 117 ? 8.303 -2.393 2.963 1.00 95.31 117 TRP A C 1
ATOM 967 O O . TRP A 1 117 ? 7.274 -3.011 3.232 1.00 95.31 117 TRP A O 1
ATOM 977 N N . ASP A 1 118 ? 9.486 -2.751 3.471 1.00 94.62 118 ASP A N 1
ATOM 978 C CA . ASP A 1 118 ? 9.646 -3.898 4.380 1.00 94.62 118 ASP A CA 1
ATOM 979 C C . ASP A 1 118 ? 8.756 -3.775 5.629 1.00 94.62 118 ASP A C 1
ATOM 981 O O . ASP A 1 118 ? 8.152 -4.756 6.087 1.00 94.62 118 ASP A O 1
ATOM 985 N N . LEU A 1 119 ? 8.641 -2.557 6.171 1.00 94.00 119 LEU A N 1
ATOM 986 C CA . LEU A 1 119 ? 7.770 -2.271 7.309 1.00 94.00 119 LEU A CA 1
ATOM 987 C C . LEU A 1 119 ? 6.291 -2.457 6.946 1.00 94.00 119 LEU A C 1
ATOM 989 O O . LEU A 1 119 ? 5.579 -3.149 7.677 1.00 94.00 119 LEU A O 1
ATOM 993 N N . VAL A 1 120 ? 5.857 -1.923 5.797 1.00 95.19 120 VAL A N 1
ATOM 994 C CA . VAL A 1 120 ? 4.488 -2.102 5.275 1.00 95.19 120 VAL A CA 1
ATOM 995 C C . VAL A 1 120 ? 4.143 -3.585 5.181 1.00 95.19 120 VAL A C 1
ATOM 997 O O . VAL A 1 120 ? 3.096 -4.011 5.664 1.00 95.19 120 VAL A O 1
ATOM 1000 N N . ILE A 1 121 ? 5.038 -4.403 4.627 1.00 95.75 121 ILE A N 1
ATOM 1001 C CA . ILE A 1 121 ? 4.800 -5.842 4.456 1.00 95.75 121 ILE A CA 1
ATOM 1002 C C . ILE A 1 121 ? 4.794 -6.590 5.787 1.00 95.75 121 ILE A C 1
ATOM 1004 O O . ILE A 1 121 ? 4.004 -7.519 5.972 1.00 95.75 121 ILE A O 1
ATOM 1008 N N . THR A 1 122 ? 5.630 -6.180 6.737 1.00 94.00 122 THR A N 1
ATOM 1009 C CA . THR A 1 122 ? 5.631 -6.752 8.088 1.00 94.00 122 THR A CA 1
ATOM 1010 C C . THR A 1 122 ? 4.309 -6.472 8.806 1.00 94.00 122 THR A C 1
ATOM 1012 O O . THR A 1 122 ? 3.691 -7.393 9.349 1.00 94.00 122 THR A O 1
ATOM 1015 N N . HIS A 1 123 ? 3.832 -5.226 8.764 1.00 92.75 123 HIS A N 1
ATOM 1016 C CA . HIS A 1 123 ? 2.543 -4.847 9.343 1.00 92.75 123 HIS A CA 1
ATOM 1017 C C . HIS A 1 123 ? 1.375 -5.522 8.627 1.00 92.75 123 HIS A C 1
ATOM 1019 O O . HIS A 1 123 ? 0.487 -6.059 9.286 1.00 92.75 123 HIS A O 1
ATOM 1025 N N . CYS A 1 124 ? 1.413 -5.570 7.296 1.00 92.88 124 CYS A N 1
ATOM 1026 C CA . CYS A 1 124 ? 0.427 -6.246 6.463 1.00 92.88 124 CYS A CA 1
ATOM 1027 C C . CYS A 1 124 ? 0.267 -7.720 6.853 1.00 92.88 124 CYS A C 1
ATOM 1029 O O . CYS A 1 124 ? -0.851 -8.163 7.104 1.00 92.88 124 CYS A O 1
ATOM 1031 N N . LYS A 1 125 ? 1.369 -8.469 6.986 1.00 91.00 125 LYS A N 1
ATOM 1032 C CA . LYS A 1 125 ? 1.328 -9.877 7.412 1.00 91.00 125 LYS A CA 1
ATOM 1033 C C . LYS A 1 125 ? 0.721 -10.031 8.805 1.00 91.00 125 LYS A C 1
ATOM 1035 O O . LYS A 1 125 ? -0.178 -10.845 8.988 1.00 91.00 125 LYS A O 1
ATOM 1040 N N . SER A 1 126 ? 1.156 -9.208 9.762 1.00 90.88 126 SER A N 1
ATOM 1041 C CA . SER A 1 126 ? 0.615 -9.242 11.127 1.00 90.88 126 SER A CA 1
ATOM 1042 C C . SER A 1 126 ? -0.879 -8.901 11.174 1.00 90.88 126 SER A C 1
ATOM 1044 O O . SER A 1 126 ? -1.641 -9.523 11.913 1.00 90.88 126 SER A O 1
ATOM 1046 N N . MET A 1 127 ? -1.312 -7.914 10.391 1.00 90.69 127 MET A N 1
ATOM 1047 C CA . MET A 1 127 ? -2.711 -7.507 10.292 1.00 90.69 127 MET A CA 1
ATOM 1048 C C . MET A 1 127 ? -3.554 -8.599 9.636 1.00 90.69 127 MET A C 1
ATOM 1050 O O . MET A 1 127 ? -4.599 -8.963 10.169 1.00 90.69 127 MET A O 1
ATOM 1054 N N . TRP A 1 128 ? -3.071 -9.178 8.537 1.00 90.75 128 TRP A N 1
ATOM 1055 C CA . TRP A 1 128 ? -3.725 -10.289 7.856 1.00 90.75 128 TRP A CA 1
ATOM 1056 C C . TRP A 1 128 ? -3.934 -11.483 8.790 1.00 90.75 128 TRP A C 1
ATOM 1058 O O . TRP A 1 128 ? -5.047 -11.991 8.881 1.00 90.75 128 TRP A O 1
ATOM 1068 N N . GLU A 1 129 ? -2.906 -11.878 9.545 1.00 88.62 129 GLU A N 1
ATOM 1069 C CA . GLU A 1 129 ? -2.999 -12.951 10.544 1.00 88.62 129 GLU A CA 1
ATOM 1070 C C . GLU A 1 129 ? -4.065 -12.671 11.610 1.00 88.62 129 GLU A C 1
ATOM 1072 O O . GLU A 1 129 ? -4.798 -13.578 11.998 1.00 88.62 129 GLU A O 1
ATOM 1077 N N . LYS A 1 130 ? -4.195 -11.426 12.080 1.00 87.75 130 LYS A N 1
ATOM 1078 C CA . LYS A 1 130 ? -5.250 -11.059 13.040 1.00 87.75 130 LYS A CA 1
ATOM 1079 C C . LYS A 1 130 ? -6.641 -11.173 12.414 1.00 87.75 130 LYS A C 1
ATOM 1081 O O . LYS A 1 130 ? -7.530 -11.749 13.031 1.00 87.75 130 LYS A O 1
ATOM 1086 N N . LEU A 1 131 ? -6.799 -10.684 11.185 1.00 86.19 131 LEU A N 1
ATOM 1087 C CA . LEU A 1 131 ? -8.083 -10.615 10.484 1.00 86.19 131 LEU A CA 1
ATOM 1088 C C . LEU A 1 131 ? -8.622 -11.982 10.048 1.00 86.19 131 LEU A C 1
ATOM 1090 O O . LEU A 1 131 ? -9.835 -12.169 10.018 1.00 86.19 131 LEU A O 1
ATOM 1094 N N . ILE A 1 132 ? -7.753 -12.934 9.690 1.00 80.94 132 ILE A N 1
ATOM 1095 C CA . ILE A 1 132 ? -8.181 -14.297 9.317 1.00 80.94 132 ILE A CA 1
ATOM 1096 C C . ILE A 1 132 ? -8.491 -15.179 10.531 1.00 80.94 132 ILE A C 1
ATOM 1098 O O . ILE A 1 132 ? -9.201 -16.169 10.394 1.00 80.94 132 ILE A O 1
ATOM 1102 N N . ASN A 1 133 ? -7.950 -14.835 11.703 1.00 69.94 133 ASN A N 1
ATOM 1103 C CA . ASN A 1 133 ? -8.186 -15.555 12.956 1.00 69.94 133 ASN A CA 1
ATOM 1104 C C . ASN A 1 133 ? -9.390 -15.003 13.744 1.00 69.94 133 ASN A C 1
ATOM 1106 O O . ASN A 1 133 ? -9.736 -15.557 14.786 1.00 69.94 133 ASN A O 1
ATOM 1110 N N . GLN A 1 134 ? -10.015 -13.919 13.276 1.00 62.94 134 GLN A N 1
ATOM 1111 C CA . GLN A 1 134 ? -11.272 -13.390 13.806 1.00 62.94 134 GLN A CA 1
ATOM 1112 C C . GLN A 1 134 ? -12.452 -13.948 12.997 1.00 62.94 134 GLN A C 1
ATOM 1114 O O . GLN A 1 134 ? -12.391 -14.008 11.768 1.00 62.94 134 GLN A O 1
ATOM 1119 N N . ASP A 1 135 ? -13.526 -14.357 13.681 1.00 49.00 135 ASP A N 1
ATOM 1120 C CA . ASP A 1 135 ? -14.758 -14.847 13.050 1.00 49.00 135 ASP A CA 1
ATOM 1121 C C . ASP A 1 135 ? -15.336 -13.761 12.124 1.00 49.00 135 ASP A C 1
ATOM 1123 O O . ASP A 1 135 ? -15.893 -12.755 12.564 1.00 49.00 135 ASP A O 1
ATOM 1127 N N . SER A 1 136 ? -15.154 -13.936 10.815 1.00 46.41 136 SER A N 1
ATOM 1128 C CA . SER A 1 136 ? -15.495 -12.928 9.812 1.00 46.41 136 SER A CA 1
ATOM 1129 C C . SER A 1 136 ? -17.006 -12.893 9.567 1.00 46.41 136 SER A C 1
ATOM 1131 O O . SER A 1 136 ? -17.558 -13.814 8.967 1.00 46.41 136 SER A O 1
ATOM 1133 N N . ILE A 1 137 ? -17.671 -11.792 9.928 1.00 45.44 137 ILE A N 1
ATOM 1134 C CA . ILE A 1 137 ? -18.969 -11.430 9.340 1.00 45.44 137 ILE A CA 1
ATOM 1135 C C . ILE A 1 137 ? -18.673 -10.920 7.926 1.00 45.44 137 ILE A C 1
ATOM 1137 O O . ILE A 1 137 ? -18.153 -9.821 7.740 1.00 45.44 137 ILE A O 1
ATOM 1141 N N . ILE A 1 138 ? -18.919 -11.763 6.925 1.00 46.31 138 ILE A N 1
ATOM 1142 C CA . ILE A 1 138 ? -18.725 -11.428 5.513 1.00 46.31 138 ILE A CA 1
ATOM 1143 C C . ILE A 1 138 ? -19.903 -10.553 5.074 1.00 46.31 138 ILE A C 1
ATOM 1145 O O . ILE A 1 138 ? -21.033 -11.024 4.992 1.00 46.31 138 ILE A O 1
ATOM 1149 N N . MET A 1 139 ? -19.638 -9.279 4.795 1.00 42.28 139 MET A N 1
ATOM 1150 C CA . MET A 1 139 ? -20.479 -8.475 3.913 1.00 42.28 139 MET A CA 1
ATOM 1151 C C . MET A 1 139 ? -19.760 -8.450 2.568 1.00 42.28 139 MET A C 1
ATOM 115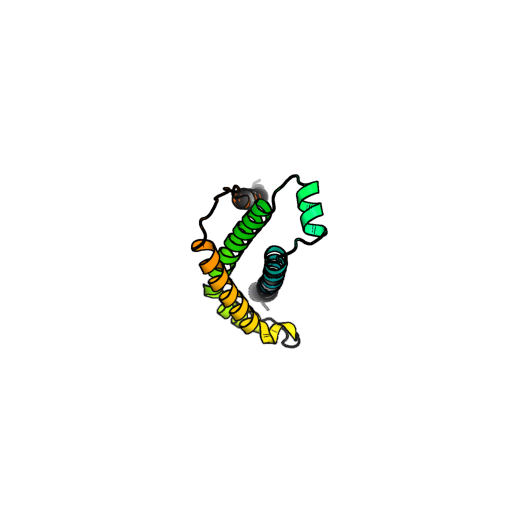3 O O . MET A 1 139 ? -18.702 -7.829 2.449 1.00 42.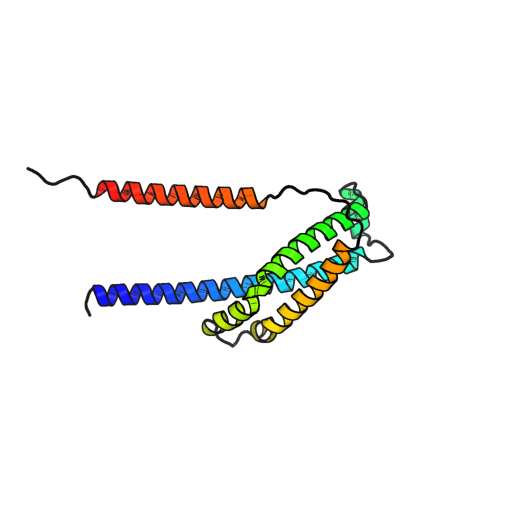28 139 MET A O 1
ATOM 1157 N N . GLU A 1 140 ? -20.275 -9.214 1.607 1.00 41.00 140 GLU A N 1
ATOM 1158 C CA . GLU A 1 140 ? -19.803 -9.206 0.223 1.00 41.00 140 GLU A CA 1
ATOM 1159 C C . GLU A 1 140 ? -20.069 -7.809 -0.341 1.00 41.00 140 GLU A C 1
ATOM 1161 O O . GLU A 1 140 ? -21.210 -7.435 -0.600 1.00 41.00 140 GLU A O 1
ATOM 1166 N N . LEU A 1 141 ? -19.021 -6.992 -0.427 1.00 40.84 141 LEU A N 1
ATOM 1167 C CA . LEU A 1 141 ? -19.069 -5.748 -1.179 1.00 40.84 141 LEU A CA 1
ATOM 1168 C C . LEU A 1 141 ? -18.670 -6.113 -2.609 1.00 40.84 141 LEU A C 1
ATOM 1170 O O . LEU A 1 141 ? -17.511 -6.473 -2.825 1.00 40.84 141 LEU A O 1
ATOM 1174 N N . GLU A 1 142 ? -19.648 -6.086 -3.515 1.00 42.12 142 GLU A N 1
ATOM 1175 C CA . GLU A 1 142 ? -19.501 -6.341 -4.952 1.00 42.12 142 GLU A CA 1
ATOM 1176 C C . GLU A 1 142 ? -18.256 -5.643 -5.519 1.00 42.12 142 GLU A C 1
ATOM 1178 O O . GLU A 1 142 ? -17.933 -4.502 -5.168 1.00 42.12 142 GLU A O 1
ATOM 1183 N N . ASP A 1 143 ? -17.524 -6.387 -6.345 1.00 45.62 143 ASP A N 1
ATOM 1184 C CA . ASP A 1 143 ? -16.274 -5.972 -6.965 1.00 45.62 143 ASP A CA 1
ATOM 1185 C C . ASP A 1 143 ? -16.572 -4.906 -8.027 1.00 45.62 143 ASP A C 1
ATOM 1187 O O . ASP A 1 143 ? -17.203 -5.182 -9.040 1.00 45.62 143 ASP A O 1
ATOM 1191 N N . HIS A 1 144 ? -16.196 -3.656 -7.758 1.00 49.97 144 HIS A N 1
ATOM 1192 C CA . HIS A 1 144 ? -16.385 -2.536 -8.688 1.00 49.97 144 HIS A CA 1
ATOM 1193 C C . HIS A 1 144 ? -15.187 -2.371 -9.641 1.00 49.97 144 HIS A C 1
ATOM 1195 O O . HIS A 1 144 ? -15.262 -1.560 -10.556 1.00 49.97 144 HIS A O 1
ATOM 1201 N N . GLU A 1 145 ? -14.097 -3.131 -9.443 1.00 51.62 145 GLU A N 1
ATOM 1202 C CA . GLU A 1 145 ? -12.913 -3.104 -10.321 1.00 51.62 145 GLU A CA 1
ATOM 1203 C C . GLU A 1 145 ? -13.193 -3.757 -11.688 1.00 51.62 145 GLU A C 1
ATOM 1205 O O . GLU A 1 145 ? -12.620 -3.332 -12.685 1.00 51.62 145 GLU A O 1
ATOM 1210 N N . GLU A 1 146 ? -14.141 -4.701 -11.772 1.00 51.12 146 GLU A N 1
ATOM 1211 C CA . GLU A 1 146 ? -14.536 -5.335 -13.043 1.00 51.12 146 GLU A CA 1
ATOM 1212 C C . GLU A 1 146 ? -15.225 -4.331 -13.997 1.00 51.12 146 GLU A C 1
ATOM 1214 O O . GLU A 1 146 ? -15.101 -4.444 -15.211 1.00 51.12 146 GLU A O 1
ATOM 1219 N N . TYR A 1 147 ? -15.871 -3.282 -13.464 1.00 50.84 147 TYR A N 1
ATOM 1220 C CA . TYR A 1 147 ? -16.522 -2.243 -14.276 1.00 50.84 147 TYR A CA 1
ATOM 1221 C C . TYR A 1 147 ? -15.543 -1.204 -14.849 1.00 50.84 147 TYR A C 1
ATOM 1223 O O . TYR A 1 147 ? -15.768 -0.712 -15.952 1.00 50.84 147 TYR A O 1
ATOM 1231 N N . GLU A 1 148 ? -14.465 -0.863 -14.133 1.00 51.19 148 GLU A N 1
ATOM 1232 C CA . GLU A 1 148 ? -13.466 0.102 -14.630 1.00 51.19 148 GLU A CA 1
ATOM 1233 C C . GLU A 1 148 ? -12.552 -0.529 -15.697 1.00 51.19 148 GLU A C 1
ATOM 1235 O O . GLU A 1 148 ? -12.152 0.146 -16.647 1.00 51.19 148 GLU A O 1
ATOM 1240 N N . GLU A 1 149 ? -12.257 -1.831 -15.589 1.00 55.81 149 GLU A N 1
ATOM 1241 C CA . GLU A 1 149 ? -11.496 -2.561 -16.613 1.00 55.81 149 GLU A CA 1
ATOM 1242 C C . GLU A 1 149 ? -12.304 -2.703 -17.920 1.00 55.81 149 GLU A C 1
ATOM 1244 O O . GLU A 1 149 ? -11.753 -2.507 -19.004 1.00 55.81 149 GLU A O 1
ATOM 1249 N N . GLU A 1 150 ? -13.622 -2.934 -17.837 1.00 54.69 150 GLU A N 1
ATOM 1250 C CA . GLU A 1 150 ? -14.510 -2.957 -19.012 1.00 54.69 150 GLU A CA 1
ATOM 1251 C C . GLU A 1 150 ? -14.618 -1.592 -19.721 1.00 54.69 150 GLU A C 1
ATOM 1253 O O . GLU A 1 150 ? -14.679 -1.552 -20.954 1.00 54.69 150 GLU A O 1
ATOM 1258 N N . GLU A 1 151 ? -14.612 -0.476 -18.983 1.00 54.47 151 GLU A N 1
ATOM 1259 C CA . GLU A 1 151 ? -14.693 0.872 -19.570 1.00 54.47 151 GLU A CA 1
ATOM 1260 C C . GLU A 1 151 ? -13.387 1.256 -20.294 1.00 54.47 151 GLU A C 1
ATOM 1262 O O . GLU A 1 151 ? -13.432 1.764 -21.418 1.00 54.47 151 GLU A O 1
ATOM 1267 N N . MET A 1 152 ? -12.221 0.922 -19.720 1.00 57.53 152 MET A N 1
ATOM 1268 C CA . MET A 1 152 ? -10.920 1.142 -20.372 1.00 57.53 152 MET A CA 1
ATOM 1269 C C . MET A 1 152 ? -10.748 0.300 -21.644 1.00 57.53 152 MET A C 1
ATOM 1271 O O . MET A 1 152 ? -10.243 0.807 -22.646 1.00 57.53 152 MET A O 1
ATOM 1275 N N . LEU A 1 153 ? -11.196 -0.962 -21.633 1.00 62.41 153 LEU A N 1
ATOM 1276 C CA . LEU A 1 153 ? -11.125 -1.837 -22.810 1.00 62.41 153 LEU A CA 1
ATOM 1277 C C . LEU A 1 153 ? -12.027 -1.344 -23.955 1.00 62.41 153 LEU A C 1
ATOM 1279 O O . LEU A 1 153 ? -11.637 -1.440 -25.119 1.00 62.41 153 LEU A O 1
ATOM 1283 N N . GLN A 1 154 ? -13.200 -0.772 -23.650 1.00 61.09 154 GLN A N 1
ATOM 1284 C CA . GLN A 1 154 ? -14.073 -0.173 -24.672 1.00 61.09 154 GLN A CA 1
ATOM 1285 C C . GLN A 1 154 ? -13.473 1.095 -25.292 1.00 61.09 154 GLN A C 1
ATOM 1287 O O . GLN A 1 154 ? -13.637 1.327 -26.493 1.00 61.09 154 GLN A O 1
ATOM 1292 N N . GLU A 1 155 ? -12.769 1.913 -24.505 1.00 56.34 155 GLU A N 1
ATOM 1293 C CA . GLU A 1 155 ? -12.116 3.124 -25.011 1.00 56.34 155 GLU A CA 1
ATOM 1294 C C . GLU A 1 155 ? -10.889 2.794 -25.889 1.00 56.34 155 GLU A C 1
ATOM 1296 O O . GLU A 1 155 ? -10.689 3.432 -26.928 1.00 56.34 155 GLU A O 1
ATOM 1301 N N . GLU A 1 156 ? -10.133 1.740 -25.553 1.00 58.19 156 GLU A N 1
ATOM 1302 C CA . GLU A 1 156 ? -9.061 1.193 -26.404 1.00 58.19 156 GLU A CA 1
ATOM 1303 C C . GLU A 1 156 ? -9.607 0.601 -27.719 1.00 58.19 156 GLU A C 1
ATOM 1305 O O . GLU A 1 156 ? -9.057 0.851 -28.798 1.00 58.19 156 GLU A O 1
ATOM 1310 N N . GLU A 1 157 ? -10.721 -0.140 -27.675 1.00 59.19 157 GLU A N 1
ATOM 1311 C CA . GLU A 1 157 ? -11.327 -0.740 -28.873 1.00 59.19 157 GLU A CA 1
ATOM 1312 C C . GLU A 1 157 ? -11.857 0.331 -29.848 1.00 59.19 157 GLU A C 1
ATOM 1314 O O . GLU A 1 157 ? -11.682 0.203 -31.064 1.00 59.19 157 GLU A O 1
ATOM 1319 N N . LEU A 1 158 ? -12.419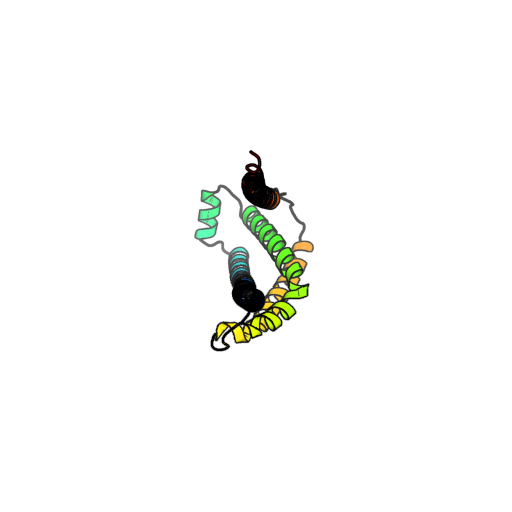 1.433 -29.334 1.00 56.22 158 LEU A N 1
ATOM 1320 C CA . LEU A 1 158 ? -12.843 2.584 -30.142 1.00 56.22 158 LEU A CA 1
ATOM 1321 C C . LEU A 1 158 ? -11.663 3.310 -30.805 1.00 56.22 158 LEU A C 1
ATOM 1323 O O . LEU A 1 158 ? -11.763 3.671 -31.977 1.00 56.22 158 LEU A O 1
ATOM 1327 N N . GLN A 1 159 ? -10.541 3.503 -30.102 1.00 55.00 159 GLN A N 1
ATOM 1328 C CA . GLN A 1 159 ? -9.344 4.126 -30.690 1.00 55.00 159 GLN A CA 1
ATOM 1329 C C . GLN A 1 159 ? -8.733 3.254 -31.794 1.00 55.00 159 GLN A C 1
ATOM 1331 O O . GLN A 1 159 ? -8.367 3.763 -32.853 1.00 55.00 159 GLN A O 1
ATOM 1336 N N . THR A 1 160 ? -8.722 1.935 -31.598 1.00 57.56 160 THR A N 1
ATOM 1337 C CA . THR A 1 160 ? -8.184 0.989 -32.588 1.00 57.56 160 THR A CA 1
ATOM 1338 C C . THR A 1 160 ? -9.067 0.896 -33.844 1.00 57.56 160 THR A C 1
ATOM 1340 O O . THR A 1 160 ? -8.566 0.658 -34.943 1.00 57.56 160 THR A O 1
ATOM 1343 N N . GLN A 1 161 ? -10.387 1.090 -33.727 1.00 52.19 161 GLN A N 1
ATOM 1344 C CA . GLN A 1 161 ? -11.287 1.145 -34.890 1.00 52.19 161 GLN A CA 1
ATOM 1345 C C . GLN A 1 161 ? -11.097 2.427 -35.716 1.00 52.19 161 GLN A C 1
ATOM 1347 O O . GLN A 1 161 ? -11.115 2.357 -36.941 1.00 52.19 161 GLN A O 1
ATOM 1352 N N . VAL A 1 162 ? -10.838 3.570 -35.070 1.00 53.09 162 VAL A N 1
ATOM 1353 C CA . VAL A 1 162 ? -10.558 4.840 -35.767 1.00 53.09 162 VAL A CA 1
ATOM 1354 C C . VAL A 1 162 ? -9.240 4.774 -36.551 1.00 53.09 162 VAL A C 1
ATOM 1356 O O . VAL A 1 162 ? -9.190 5.247 -37.683 1.00 53.09 162 VAL A O 1
ATOM 1359 N N . GLU A 1 163 ? -8.200 4.136 -36.003 1.00 52.00 163 GLU A N 1
ATOM 1360 C CA . GLU A 1 163 ? -6.918 3.955 -36.709 1.00 52.00 163 GLU A CA 1
ATOM 1361 C C . GLU A 1 163 ? -7.026 3.010 -37.921 1.00 52.00 163 GLU A C 1
ATOM 1363 O O . GLU A 1 163 ? -6.371 3.232 -38.936 1.00 52.00 163 GLU A O 1
ATOM 1368 N N . ASN A 1 164 ? -7.890 1.989 -37.865 1.00 51.81 164 ASN A N 1
ATOM 1369 C CA . ASN A 1 164 ? -8.091 1.069 -38.992 1.00 51.81 164 ASN A CA 1
ATOM 1370 C C . ASN A 1 164 ? -8.940 1.665 -40.132 1.00 51.81 164 ASN A C 1
ATOM 1372 O O . ASN A 1 164 ? -8.783 1.243 -41.278 1.00 51.81 164 ASN A O 1
ATOM 1376 N N . ASP A 1 165 ? -9.814 2.636 -39.851 1.00 47.31 165 ASP A N 1
ATOM 1377 C CA . ASP A 1 165 ? -10.609 3.320 -40.881 1.00 47.31 165 ASP A CA 1
ATOM 1378 C C . ASP A 1 165 ? -9.808 4.416 -41.618 1.00 47.31 165 ASP A C 1
ATOM 1380 O O . ASP A 1 165 ? -10.093 4.697 -42.787 1.00 47.31 165 ASP A O 1
ATOM 1384 N N . GLU A 1 166 ? -8.776 5.006 -40.995 1.00 48.28 166 GLU A N 1
ATOM 1385 C CA . GLU A 1 166 ? -7.873 5.959 -41.669 1.00 48.28 166 GLU A CA 1
ATOM 1386 C C . GLU A 1 166 ? -6.913 5.269 -42.660 1.00 48.28 166 GLU A C 1
ATOM 1388 O O . GLU A 1 166 ? -6.647 5.824 -43.729 1.00 48.28 166 GLU A O 1
ATOM 1393 N N . ASP A 1 167 ? -6.488 4.029 -42.390 1.00 48.78 167 ASP A N 1
ATOM 1394 C CA . ASP A 1 167 ? -5.629 3.238 -43.291 1.00 48.78 167 ASP A CA 1
ATOM 1395 C C . ASP A 1 167 ? -6.377 2.661 -44.518 1.00 48.78 167 ASP A C 1
ATOM 1397 O O . ASP A 1 167 ? -5.752 2.250 -45.499 1.00 48.78 167 ASP A O 1
ATOM 1401 N N . ILE A 1 168 ? -7.718 2.660 -44.524 1.00 46.78 168 ILE A N 1
ATOM 1402 C CA . ILE A 1 168 ? -8.523 2.247 -45.694 1.00 46.78 168 ILE A CA 1
ATOM 1403 C C . ILE A 1 168 ? -8.615 3.372 -46.747 1.00 46.78 168 ILE A C 1
ATOM 1405 O O . ILE A 1 168 ? -8.872 3.100 -47.922 1.00 46.78 168 ILE A O 1
ATOM 1409 N N . LEU A 1 169 ? -8.342 4.631 -46.382 1.00 46.31 169 LEU A N 1
ATOM 1410 C CA . LEU A 1 169 ? -8.433 5.777 -47.299 1.00 46.31 169 LEU A CA 1
ATOM 1411 C C . LEU A 1 169 ? -7.145 6.072 -48.093 1.00 46.31 169 LEU A C 1
ATOM 1413 O O . LEU A 1 169 ? -7.171 6.937 -48.967 1.00 46.31 169 LEU A O 1
ATOM 1417 N N . GLU A 1 170 ? -6.048 5.335 -47.883 1.00 48.38 170 GLU A N 1
ATOM 1418 C CA . GLU A 1 170 ? -4.845 5.423 -48.740 1.00 48.38 170 GLU A CA 1
ATOM 1419 C C . GLU A 1 170 ? -4.918 4.536 -50.009 1.00 48.38 170 GLU A C 1
ATOM 1421 O O . GLU A 1 170 ? -3.939 4.411 -50.748 1.00 48.38 170 GLU A O 1
ATOM 1426 N N . GLY A 1 171 ? -6.071 3.914 -50.290 1.00 50.75 171 GLY A N 1
ATOM 1427 C CA . GLY A 1 171 ? -6.161 2.755 -51.181 1.00 50.75 171 GLY A CA 1
ATOM 1428 C C . GLY A 1 171 ? -6.897 2.881 -52.519 1.00 50.75 171 GLY A C 1
ATOM 1429 O O . GLY A 1 171 ? -6.994 1.858 -53.179 1.00 50.75 171 GLY A O 1
ATOM 1430 N N . GLU A 1 172 ? -7.414 4.029 -52.963 1.00 48.66 172 GLU A N 1
ATOM 1431 C CA . GLU A 1 172 ? -8.015 4.144 -54.310 1.00 48.66 172 GLU A CA 1
ATOM 1432 C C . GLU A 1 172 ? -7.770 5.537 -54.907 1.00 48.66 172 GLU A C 1
ATOM 1434 O O . GLU A 1 172 ? -8.431 6.493 -54.531 1.00 48.66 172 GLU A O 1
ATOM 1439 N N . ASP A 1 173 ? -6.784 5.653 -55.804 1.00 42.69 173 ASP A N 1
ATOM 1440 C CA . ASP A 1 173 ? -6.874 6.472 -57.026 1.00 42.69 173 ASP A CA 1
ATOM 1441 C C . ASP A 1 173 ? -5.596 6.301 -57.864 1.00 42.69 173 ASP A C 1
ATOM 1443 O O . ASP A 1 173 ? -4.637 7.078 -57.827 1.00 42.69 173 ASP A O 1
ATOM 1447 N N . GLY A 1 174 ? -5.597 5.230 -58.653 1.00 43.41 174 GLY A N 1
ATOM 1448 C CA . GLY A 1 174 ? -4.696 5.042 -59.776 1.00 43.41 174 GLY A CA 1
ATOM 1449 C C . GLY A 1 174 ? -5.392 4.205 -60.837 1.00 43.41 174 GLY A C 1
ATOM 1450 O O . GLY A 1 174 ? -5.434 2.995 -60.677 1.00 43.41 174 GLY A O 1
ATOM 1451 N N . GLU A 1 175 ? -5.942 4.864 -61.864 1.00 40.16 175 GLU A N 1
ATOM 1452 C CA . GLU A 1 175 ? -6.003 4.458 -63.286 1.00 40.16 175 GLU A CA 1
ATOM 1453 C C . GLU A 1 175 ? -7.089 5.261 -64.034 1.00 40.16 175 GLU A C 1
ATOM 1455 O O . GLU A 1 175 ? -8.280 5.030 -63.849 1.00 40.16 175 GLU A O 1
ATOM 1460 N N . ASP A 1 176 ? -6.664 6.261 -64.821 1.00 40.00 176 ASP A N 1
ATOM 1461 C CA . ASP A 1 176 ? -6.855 6.357 -66.290 1.00 40.00 176 ASP A CA 1
ATOM 1462 C C . ASP A 1 176 ? -6.339 7.703 -66.848 1.00 40.00 176 ASP A C 1
ATOM 1464 O O . ASP A 1 176 ? -6.817 8.783 -66.425 1.00 40.00 176 ASP A O 1
#

Secondary structure (DSSP, 8-state):
--HHHHHHHHHHHHHHHHHHHHHHHHHHHHHHHHHHHHHHHHHHHHHT-SS--HHHHHHHHHHT--HHHHHHHHHHHHHHHHHHHHHHTTTHHHHHHHHGGGS-TT-GGGGSHHHHHHHHHHHHHHHHHHHHSS---------SHHHHHHHHHHHHHHHHHHHHHHTTTTS-----

Foldseek 3Di:
DDPVVVVVVVVVVVVLVVLLVVLVVLVVVLVVLLVVLVVLVVLVVQLPDPDHDPVNVVVCVVVVHDSVVVVLVSLVVLVVSLVVLVVCVVCSVVSLVSSVVSDDPPDPVSPCSVVSSVVSNVVSVVSVVVSVPDDHPDDDDDDCVVVVVVVVVVVVVVVVVVVVVVVVVVPDDDDD

Radius of gyration: 24.7 Å; chains: 1; bounding box: 50×30×91 Å

Sequence (176 aa):
MSRKEFSAYLTVSHCQESYLVVAREARQAIKWAISQESRMVKLLDLLQRENPTDFESELCAKHSCSRLVLDSIYDNLAKKNCRVWMAWNSHCHELLRWSKKYLNMEDPDDRNMEQSWDLVITHCKSMWEKLINQDSIIMELEDHEEYEEEEMLQEEELQTQVENDEDILEGEDGED